Protein AF-A0A9N9XAG0-F1 (afdb_monomer)

Structure (mmCIF, N/CA/C/O backbone):
data_AF-A0A9N9XAG0-F1
#
_entry.id   AF-A0A9N9XAG0-F1
#
loop_
_atom_site.group_PDB
_atom_site.id
_atom_site.type_symbol
_atom_site.label_atom_id
_atom_site.label_alt_id
_atom_site.label_comp_id
_atom_site.label_asym_id
_atom_site.label_entity_id
_atom_site.label_seq_id
_atom_site.pdbx_PDB_ins_code
_atom_site.Cartn_x
_atom_site.Cartn_y
_atom_site.Cartn_z
_atom_site.occupancy
_atom_site.B_iso_or_equiv
_atom_site.auth_seq_id
_atom_site.auth_comp_id
_atom_site.auth_asym_id
_atom_site.auth_atom_id
_atom_site.pdbx_PDB_model_num
ATOM 1 N N . MET A 1 1 ? -2.679 -0.137 -15.751 1.00 63.34 1 MET A N 1
ATOM 2 C CA . MET A 1 1 ? -1.892 1.104 -15.527 1.00 63.34 1 MET A CA 1
ATOM 3 C C . MET A 1 1 ? -2.667 2.187 -14.776 1.00 63.34 1 MET A C 1
ATOM 5 O O . MET A 1 1 ? -2.245 2.514 -13.678 1.00 63.34 1 MET A O 1
ATOM 9 N N . SER A 1 2 ? -3.788 2.726 -15.285 1.00 78.69 2 SER A N 1
ATOM 10 C CA . SER A 1 2 ? -4.521 3.809 -14.587 1.00 78.69 2 SER A CA 1
ATOM 11 C C . SER A 1 2 ? -5.016 3.409 -13.191 1.00 78.69 2 SER A C 1
ATOM 13 O O . SER A 1 2 ? -4.826 4.154 -12.238 1.00 78.69 2 SER A O 1
ATOM 15 N N . ILE A 1 3 ? -5.573 2.202 -13.059 1.00 87.62 3 ILE A N 1
ATOM 16 C CA . ILE A 1 3 ? -6.054 1.650 -11.782 1.00 87.62 3 ILE A CA 1
ATOM 17 C C . ILE A 1 3 ? -4.899 1.448 -10.790 1.00 87.62 3 ILE A C 1
ATOM 19 O O . ILE A 1 3 ? -5.032 1.785 -9.618 1.00 87.62 3 ILE A O 1
ATOM 23 N N . PHE A 1 4 ? -3.750 0.955 -11.264 1.00 91.44 4 PHE A N 1
ATOM 24 C CA . PHE A 1 4 ? -2.552 0.775 -10.441 1.00 91.44 4 PHE A CA 1
ATOM 25 C C . PHE A 1 4 ? -2.101 2.105 -9.829 1.00 91.44 4 PHE A C 1
ATOM 27 O O . PHE A 1 4 ? -2.034 2.230 -8.609 1.00 91.44 4 PHE A O 1
ATOM 34 N N . PHE A 1 5 ? -1.877 3.128 -10.662 1.00 89.50 5 PHE A N 1
ATOM 35 C CA . PHE A 1 5 ? -1.443 4.432 -10.164 1.00 89.50 5 PHE A CA 1
ATOM 36 C C . PHE A 1 5 ? -2.498 5.105 -9.288 1.00 89.50 5 PHE A C 1
ATOM 38 O O . PHE A 1 5 ? -2.126 5.682 -8.275 1.00 89.50 5 PHE A O 1
ATOM 45 N N . ALA A 1 6 ? -3.789 4.975 -9.607 1.00 90.81 6 ALA A N 1
ATOM 46 C CA . ALA A 1 6 ? -4.864 5.478 -8.751 1.00 90.81 6 ALA A CA 1
ATOM 47 C C . ALA A 1 6 ? -4.878 4.810 -7.364 1.00 90.81 6 ALA A C 1
ATOM 49 O O . ALA A 1 6 ? -5.162 5.458 -6.361 1.00 90.81 6 ALA A O 1
ATOM 50 N N . THR A 1 7 ? -4.548 3.519 -7.292 1.00 92.81 7 THR A N 1
ATOM 51 C CA . THR A 1 7 ? -4.446 2.787 -6.021 1.00 92.81 7 THR A CA 1
ATOM 52 C C . THR A 1 7 ? -3.225 3.250 -5.232 1.00 92.81 7 THR A C 1
ATOM 54 O O . THR A 1 7 ? -3.346 3.590 -4.058 1.00 92.81 7 THR A O 1
ATOM 57 N N . ILE A 1 8 ? -2.067 3.342 -5.896 1.00 91.94 8 ILE A N 1
ATOM 58 C CA . ILE A 1 8 ? -0.811 3.838 -5.321 1.00 91.94 8 ILE A CA 1
ATOM 59 C C . ILE A 1 8 ? -1.001 5.249 -4.746 1.00 91.94 8 ILE A C 1
ATOM 61 O O . ILE A 1 8 ? -0.741 5.465 -3.563 1.00 91.94 8 ILE A O 1
ATOM 65 N N . THR A 1 9 ? -1.530 6.198 -5.523 1.00 90.88 9 THR A N 1
ATOM 66 C CA . THR A 1 9 ? -1.773 7.574 -5.050 1.00 90.88 9 THR A CA 1
ATOM 67 C C . THR A 1 9 ? -2.907 7.662 -4.028 1.00 90.88 9 THR A C 1
ATOM 69 O O . THR A 1 9 ? -2.892 8.543 -3.168 1.00 90.88 9 THR A O 1
ATOM 72 N N . GLY A 1 10 ? -3.851 6.719 -4.054 1.00 92.44 10 GLY A N 1
ATOM 73 C CA . GLY A 1 10 ? -4.923 6.609 -3.070 1.00 92.44 10 GLY A CA 1
ATOM 74 C C . GLY A 1 10 ? -4.442 6.266 -1.657 1.00 92.44 10 GLY A C 1
ATOM 75 O O . GLY A 1 10 ? -5.105 6.653 -0.690 1.00 92.44 10 GLY A O 1
ATOM 76 N N . ILE A 1 11 ? -3.292 5.597 -1.507 1.00 93.06 11 ILE A N 1
ATOM 77 C CA . ILE A 1 11 ? -2.746 5.195 -0.199 1.00 93.06 11 ILE A CA 1
ATOM 78 C C . ILE A 1 11 ? -2.402 6.427 0.668 1.00 93.06 11 ILE A C 1
ATOM 80 O O . ILE A 1 11 ? -2.947 6.546 1.770 1.00 93.06 11 ILE A O 1
ATOM 84 N N . PRO A 1 12 ? -1.587 7.402 0.217 1.00 90.94 12 PRO A N 1
ATOM 85 C CA . PRO A 1 12 ? -1.363 8.634 0.977 1.00 90.94 12 PRO A CA 1
ATOM 86 C C . PRO A 1 12 ? -2.648 9.413 1.271 1.00 90.94 12 PRO A C 1
ATOM 88 O O . PRO A 1 12 ? -2.871 9.814 2.415 1.00 90.94 12 PRO A O 1
ATOM 91 N N . SER A 1 13 ? -3.536 9.567 0.280 1.00 91.00 13 SER A N 1
ATOM 92 C CA . SER A 1 13 ? -4.818 10.266 0.454 1.00 91.00 13 SER A CA 1
ATOM 93 C C . SER A 1 13 ? -5.695 9.606 1.520 1.00 91.00 13 SER A C 1
ATOM 95 O O . SER A 1 13 ? -6.374 10.289 2.296 1.00 91.00 13 SER A O 1
ATOM 97 N N . PHE A 1 14 ? -5.665 8.275 1.605 1.00 92.50 14 PHE A N 1
ATOM 98 C CA . PHE A 1 14 ? -6.333 7.526 2.659 1.00 92.50 14 PHE A CA 1
ATOM 99 C C . PHE A 1 14 ? -5.790 7.902 4.044 1.00 92.50 14 PHE A C 1
ATOM 101 O O . PHE A 1 14 ? -6.578 8.185 4.944 1.00 92.50 14 PHE A O 1
ATOM 108 N N . PHE A 1 15 ? -4.477 7.995 4.231 1.00 91.00 15 PHE A N 1
ATOM 109 C CA . PHE A 1 15 ? -3.924 8.366 5.536 1.00 91.00 15 PHE A CA 1
ATOM 110 C C . PHE A 1 15 ? -4.130 9.846 5.879 1.00 91.00 15 PHE A C 1
ATOM 112 O O . PHE A 1 15 ? -4.563 10.152 6.992 1.00 91.00 15 PHE A O 1
ATOM 119 N N . HIS A 1 16 ? -3.897 10.767 4.939 1.00 89.44 16 HIS A N 1
ATOM 120 C CA . HIS A 1 16 ? -4.006 12.215 5.191 1.00 89.44 16 HIS A CA 1
ATOM 121 C C . HIS A 1 16 ? -5.433 12.680 5.475 1.00 89.44 16 HIS A C 1
ATOM 123 O O . HIS A 1 16 ? -5.631 13.654 6.193 1.00 89.44 16 HIS A O 1
ATOM 129 N N . SER A 1 17 ? -6.442 11.966 4.973 1.00 89.50 17 SER A N 1
ATOM 130 C CA . SER A 1 17 ? -7.847 12.321 5.202 1.00 89.50 17 SER A CA 1
ATOM 131 C C . SER A 1 17 ? -8.368 11.954 6.603 1.00 89.50 17 SER A C 1
ATOM 133 O O . SER A 1 17 ? -9.562 12.090 6.868 1.00 89.50 17 SER A O 1
ATOM 135 N N . SER A 1 18 ? -7.533 11.445 7.517 1.00 89.62 18 SER A N 1
ATOM 136 C CA . SER A 1 18 ? -7.919 11.225 8.919 1.00 89.62 18 SER A CA 1
ATOM 137 C C . SER A 1 18 ? -6.717 11.182 9.854 1.00 89.62 18 SER A C 1
ATOM 139 O O . SER A 1 18 ? -5.818 10.358 9.689 1.00 89.62 18 SER A O 1
ATOM 141 N N . ALA A 1 19 ? -6.775 11.976 10.925 1.00 88.06 19 ALA A N 1
ATOM 142 C CA . ALA A 1 19 ? -5.779 11.940 11.992 1.00 88.06 19 ALA A CA 1
ATOM 143 C C . ALA A 1 19 ? -5.652 10.543 12.632 1.00 88.06 19 ALA A C 1
ATOM 145 O O . ALA A 1 19 ? -4.538 10.090 12.874 1.00 88.06 19 ALA A O 1
ATOM 146 N N . LYS A 1 20 ? -6.770 9.820 12.823 1.00 89.25 20 LYS A N 1
ATOM 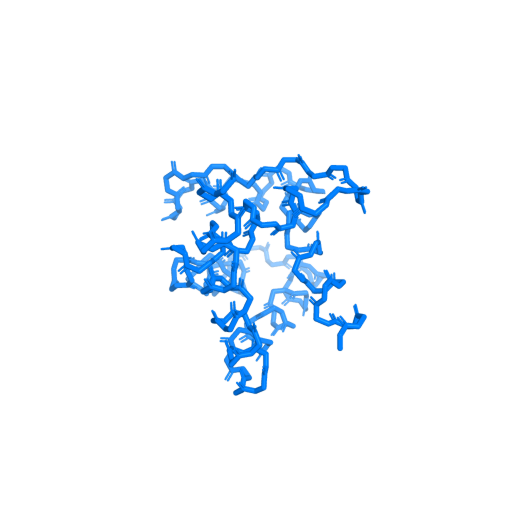147 C CA . LYS A 1 20 ? -6.775 8.447 13.369 1.00 89.25 20 LYS A CA 1
ATOM 148 C C . LYS A 1 20 ? -5.998 7.480 12.466 1.00 89.25 20 LYS A C 1
ATOM 150 O O . LYS A 1 20 ? -5.179 6.709 12.954 1.00 89.25 20 LYS A O 1
ATOM 155 N N . ARG A 1 21 ? -6.202 7.557 11.144 1.00 90.19 21 ARG A N 1
ATOM 156 C CA . ARG A 1 21 ? -5.481 6.720 10.164 1.00 90.19 21 ARG A CA 1
ATOM 157 C C . ARG A 1 21 ? -4.001 7.096 10.077 1.00 90.19 21 ARG A C 1
ATOM 159 O O . ARG A 1 21 ? -3.150 6.215 10.081 1.00 90.19 21 ARG A O 1
ATOM 166 N N . SER A 1 22 ? -3.689 8.391 10.056 1.00 88.12 22 SER A N 1
ATOM 167 C CA . SER A 1 22 ? -2.302 8.877 10.106 1.00 88.12 22 SER A CA 1
ATOM 168 C C . SER A 1 22 ? -1.568 8.425 11.375 1.00 88.12 22 SER A C 1
ATOM 170 O O . SER A 1 22 ? -0.388 8.089 11.311 1.00 88.12 22 SER A O 1
ATOM 172 N N . TYR A 1 23 ? -2.260 8.379 12.517 1.00 87.44 23 TYR A N 1
ATOM 173 C CA . TYR A 1 23 ? -1.702 7.872 13.769 1.00 87.44 23 TYR A CA 1
ATOM 174 C C . TYR A 1 23 ? -1.404 6.368 13.697 1.00 87.44 23 TYR A C 1
ATOM 176 O O . TYR A 1 23 ? -0.293 5.968 14.026 1.00 87.44 23 TYR A O 1
ATOM 184 N N . ALA A 1 24 ? -2.340 5.555 13.191 1.00 86.75 24 ALA A N 1
ATOM 185 C CA . ALA A 1 24 ? -2.138 4.111 13.009 1.00 86.75 24 ALA A CA 1
ATOM 186 C C . ALA A 1 24 ? -0.956 3.782 12.074 1.00 86.75 24 ALA A C 1
ATOM 188 O O . ALA A 1 24 ? -0.208 2.828 12.298 1.00 86.75 24 ALA A O 1
ATOM 189 N N . LEU A 1 25 ? -0.758 4.599 11.035 1.00 86.94 25 LEU A N 1
ATOM 190 C CA . LEU A 1 25 ? 0.418 4.513 10.173 1.00 86.94 25 LEU A CA 1
ATOM 191 C C . LEU A 1 25 ? 1.705 4.811 10.953 1.00 86.94 25 LEU A C 1
ATOM 193 O O . LEU A 1 25 ? 2.657 4.043 10.857 1.00 86.94 25 LEU A O 1
ATOM 197 N N . ALA A 1 26 ? 1.734 5.906 11.716 1.00 85.25 26 ALA A N 1
ATOM 198 C CA . ALA A 1 26 ? 2.920 6.340 12.455 1.00 85.25 26 ALA A CA 1
ATOM 199 C C . ALA A 1 26 ? 3.300 5.400 13.613 1.00 85.25 26 ALA A C 1
ATOM 201 O O . ALA A 1 26 ? 4.470 5.333 13.981 1.00 85.25 26 ALA A O 1
ATOM 202 N N . SER A 1 27 ? 2.331 4.687 14.194 1.00 82.94 27 SER A N 1
ATOM 203 C CA . SER A 1 27 ? 2.581 3.718 15.267 1.00 82.94 27 SER A CA 1
ATOM 204 C C . SER A 1 27 ? 3.181 2.402 14.768 1.00 82.94 27 SER A C 1
ATOM 206 O O . SER A 1 27 ? 3.852 1.721 15.534 1.00 82.94 27 SER A O 1
ATOM 208 N N . THR A 1 28 ? 2.942 2.043 13.503 1.00 79.62 28 THR A N 1
ATOM 209 C CA . THR A 1 28 ? 3.355 0.750 12.920 1.00 79.62 28 THR A CA 1
ATOM 210 C C . THR A 1 28 ? 4.548 0.913 11.972 1.00 79.62 28 THR A C 1
ATOM 212 O O . THR A 1 28 ? 5.483 0.118 11.960 1.00 79.62 28 THR A O 1
ATOM 215 N N . SER A 1 29 ? 4.550 1.988 11.181 1.00 68.06 29 SER A N 1
ATOM 216 C CA . SER A 1 29 ? 5.651 2.367 10.302 1.00 68.06 29 SER A CA 1
ATOM 217 C C . SER A 1 29 ? 6.312 3.635 10.842 1.00 68.06 29 SER A C 1
ATOM 219 O O . SER A 1 29 ? 5.661 4.654 11.054 1.00 68.06 29 SER A O 1
ATOM 221 N N . ALA A 1 30 ? 7.630 3.607 11.043 1.00 58.06 30 ALA A N 1
ATOM 222 C CA . ALA A 1 30 ? 8.392 4.764 11.525 1.00 58.06 30 ALA A CA 1
ATOM 223 C C . ALA A 1 30 ? 8.478 5.925 10.502 1.00 58.06 30 ALA A C 1
ATOM 225 O O . ALA A 1 30 ? 9.231 6.879 10.706 1.00 58.06 30 ALA A O 1
ATOM 226 N N . ARG A 1 31 ? 7.740 5.854 9.383 1.00 65.88 31 ARG A N 1
ATOM 227 C CA . ARG A 1 31 ? 7.767 6.823 8.284 1.00 65.88 31 ARG A CA 1
ATOM 228 C C . ARG A 1 31 ? 6.381 7.409 8.027 1.00 65.88 31 ARG A C 1
ATOM 230 O O . ARG A 1 31 ? 5.366 6.725 8.068 1.00 65.88 31 ARG A O 1
ATOM 237 N N . ARG A 1 32 ? 6.340 8.714 7.747 1.00 68.31 32 ARG A N 1
ATOM 238 C CA . ARG A 1 32 ? 5.117 9.408 7.320 1.00 68.31 32 ARG A CA 1
ATOM 239 C C . ARG A 1 32 ? 4.936 9.231 5.816 1.00 68.31 32 ARG A C 1
ATOM 241 O O . ARG A 1 32 ? 5.898 9.406 5.071 1.00 68.31 32 ARG A O 1
ATOM 248 N N . MET A 1 33 ? 3.706 8.964 5.373 1.00 80.12 33 MET A N 1
ATOM 249 C CA . MET A 1 33 ? 3.398 8.954 3.942 1.00 80.12 33 MET A CA 1
ATOM 250 C C . MET A 1 33 ? 3.625 10.347 3.343 1.00 80.12 33 MET A C 1
ATOM 252 O O . MET A 1 33 ? 3.158 11.338 3.925 1.00 80.12 33 MET A O 1
ATOM 256 N N . PRO A 1 34 ? 4.315 10.440 2.194 1.00 66.88 34 PRO A N 1
ATOM 257 C CA . PRO A 1 34 ? 4.587 11.711 1.546 1.00 66.88 34 PRO A CA 1
ATOM 258 C C . PRO A 1 34 ? 3.289 12.333 1.032 1.00 66.88 34 PRO A C 1
ATOM 260 O O . PRO A 1 34 ? 2.405 11.642 0.527 1.00 66.88 34 PRO A O 1
ATOM 263 N N . THR A 1 35 ? 3.180 13.656 1.125 1.00 68.94 35 THR A N 1
ATOM 264 C CA . THR A 1 35 ? 2.159 14.405 0.388 1.00 68.94 35 THR A CA 1
ATOM 265 C C . THR A 1 35 ? 2.574 14.463 -1.071 1.00 68.94 35 THR A C 1
ATOM 267 O O . THR A 1 35 ? 3.641 14.987 -1.395 1.00 68.94 35 THR A O 1
ATOM 270 N N . ILE A 1 36 ? 1.744 13.918 -1.953 1.00 62.84 36 ILE A N 1
ATOM 271 C CA . ILE A 1 36 ? 2.032 13.873 -3.385 1.00 62.84 36 ILE A CA 1
ATOM 272 C C . ILE A 1 36 ? 1.116 14.844 -4.099 1.00 62.84 36 ILE A C 1
ATOM 274 O O . ILE A 1 36 ? -0.102 14.772 -3.975 1.00 62.84 36 ILE A O 1
ATOM 278 N N . ALA A 1 37 ? 1.724 15.744 -4.865 1.00 57.88 37 ALA A N 1
ATOM 279 C CA . ALA A 1 37 ? 1.027 16.440 -5.931 1.00 57.88 37 ALA A CA 1
ATOM 280 C C . ALA A 1 37 ? 0.986 15.498 -7.144 1.00 57.88 37 ALA A C 1
ATOM 282 O O . ALA A 1 37 ? 2.037 15.025 -7.576 1.00 57.88 37 ALA A O 1
ATOM 283 N N . GLU A 1 38 ? -0.208 15.225 -7.674 1.00 54.50 38 GLU A N 1
ATOM 284 C CA . GLU A 1 38 ? -0.537 14.190 -8.679 1.00 54.50 38 GLU A CA 1
ATOM 285 C C . GLU A 1 38 ? 0.211 14.277 -10.034 1.00 54.50 38 GLU A C 1
ATOM 287 O O . GLU A 1 38 ? -0.104 13.547 -10.968 1.00 54.50 38 GLU A O 1
ATOM 292 N N . THR A 1 39 ? 1.210 15.147 -10.192 1.00 54.94 39 THR A N 1
ATOM 293 C CA . THR A 1 39 ? 1.659 15.622 -11.512 1.00 54.94 39 THR A CA 1
ATOM 294 C C . THR A 1 39 ? 3.128 15.373 -11.868 1.00 54.94 39 THR A C 1
ATOM 296 O O . THR A 1 39 ? 3.586 15.923 -12.868 1.00 54.94 39 THR A O 1
ATOM 299 N N . ARG A 1 40 ? 3.920 14.591 -11.112 1.00 67.56 40 ARG A N 1
ATOM 300 C CA . ARG A 1 40 ? 5.348 14.370 -11.458 1.00 67.56 40 ARG A CA 1
ATOM 301 C C . ARG A 1 40 ? 5.800 12.911 -11.336 1.00 67.56 40 ARG A C 1
ATOM 303 O O . ARG A 1 40 ? 5.603 12.282 -10.303 1.00 67.56 40 ARG A O 1
ATOM 310 N N . TRP A 1 41 ? 6.495 12.415 -12.369 1.00 70.19 41 TRP A N 1
ATOM 311 C CA . TRP A 1 41 ? 7.161 11.097 -12.418 1.00 70.19 41 TRP A CA 1
ATOM 312 C C . TRP A 1 41 ? 8.031 10.839 -11.180 1.00 70.19 41 TRP A C 1
ATOM 314 O O . TRP A 1 41 ? 7.935 9.786 -10.561 1.00 70.19 41 TRP A O 1
ATOM 324 N N . SER A 1 42 ? 8.775 11.855 -10.734 1.00 72.94 42 SER A N 1
ATOM 325 C CA . SER A 1 42 ? 9.604 11.793 -9.525 1.00 72.94 42 SER A CA 1
ATOM 326 C C . SER A 1 42 ? 8.809 11.662 -8.221 1.00 72.94 42 SER A C 1
ATOM 328 O O . SER A 1 42 ? 9.321 11.131 -7.238 1.00 72.94 42 SER A O 1
ATOM 330 N N . SER A 1 43 ? 7.557 12.127 -8.179 1.00 78.06 43 SER A N 1
ATOM 331 C CA . SER A 1 43 ? 6.672 11.913 -7.029 1.00 78.06 43 SER A CA 1
ATOM 332 C C . SER A 1 43 ? 6.141 10.482 -6.995 1.00 78.06 43 SER A C 1
ATOM 334 O O . SER A 1 43 ? 6.102 9.883 -5.923 1.00 78.06 43 SER A O 1
ATOM 336 N N . ASN A 1 44 ? 5.799 9.922 -8.159 1.00 83.25 44 ASN A N 1
ATOM 337 C CA . ASN A 1 44 ? 5.372 8.527 -8.272 1.00 83.25 44 ASN A CA 1
ATOM 338 C C . ASN A 1 44 ? 6.515 7.556 -7.962 1.00 83.25 44 ASN A C 1
ATOM 340 O O . ASN A 1 44 ? 6.283 6.597 -7.234 1.00 83.25 44 ASN A O 1
ATOM 34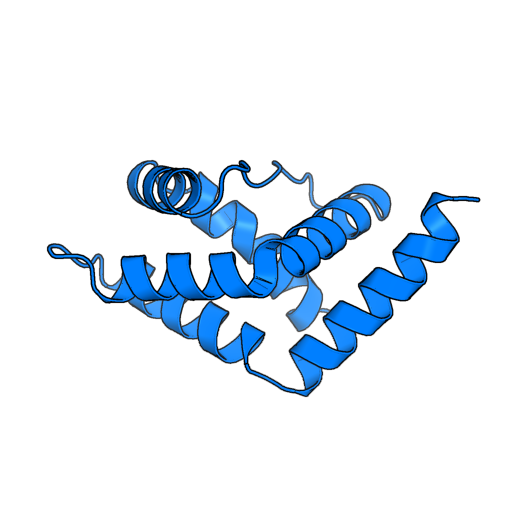4 N N . SER A 1 45 ? 7.733 7.844 -8.435 1.00 87.56 45 SER A N 1
ATOM 345 C CA . SER A 1 45 ? 8.939 7.079 -8.099 1.00 87.56 45 SER A CA 1
ATOM 346 C C . SER A 1 45 ? 9.128 6.964 -6.586 1.00 87.56 45 SER A C 1
ATOM 348 O O . SER A 1 45 ? 9.056 5.875 -6.020 1.00 87.56 45 SER A O 1
ATOM 350 N N . LYS A 1 46 ? 9.247 8.110 -5.899 1.00 87.19 46 LYS A N 1
ATOM 351 C CA . LYS A 1 46 ? 9.448 8.158 -4.442 1.00 87.19 46 LYS A CA 1
ATOM 352 C C . LYS A 1 46 ? 8.345 7.441 -3.674 1.00 87.19 46 LYS A C 1
ATOM 354 O O . LYS A 1 46 ? 8.624 6.809 -2.659 1.00 87.19 46 LYS A O 1
ATOM 359 N N . LEU A 1 47 ? 7.100 7.566 -4.132 1.00 89.81 47 LEU A N 1
ATOM 360 C CA . LEU A 1 47 ? 5.978 6.890 -3.497 1.00 89.81 47 LEU A CA 1
ATOM 361 C C . LEU A 1 47 ? 6.062 5.376 -3.661 1.00 89.81 47 LEU A C 1
ATOM 363 O O . LEU A 1 47 ? 5.885 4.663 -2.680 1.00 89.81 47 LEU A O 1
ATOM 367 N N . ILE A 1 48 ? 6.308 4.893 -4.878 1.00 91.38 48 ILE A N 1
ATOM 368 C CA . ILE A 1 48 ? 6.388 3.458 -5.150 1.00 91.38 48 ILE A CA 1
ATOM 369 C C . ILE A 1 48 ? 7.546 2.845 -4.370 1.00 91.38 48 ILE A C 1
ATOM 371 O O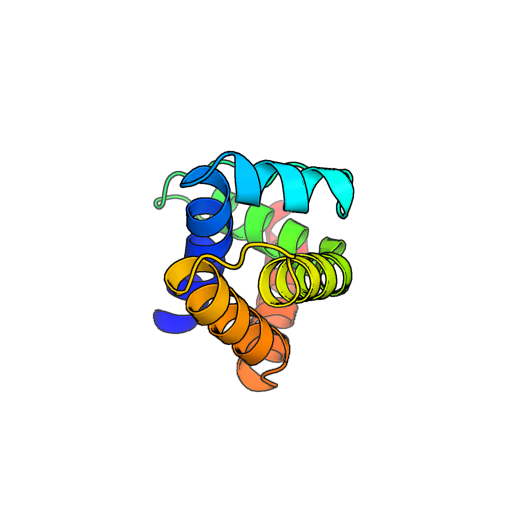 . ILE A 1 48 ? 7.326 1.851 -3.684 1.00 91.38 48 ILE A O 1
ATOM 375 N N . SER A 1 49 ? 8.720 3.481 -4.363 1.00 90.19 49 SER A N 1
ATOM 376 C CA . SER A 1 49 ? 9.857 3.024 -3.556 1.00 90.19 49 SER A CA 1
ATOM 377 C C . SER A 1 49 ? 9.503 2.943 -2.071 1.00 90.19 49 SER A C 1
ATOM 379 O O . SER A 1 49 ? 9.765 1.932 -1.429 1.00 90.19 49 SER A O 1
ATOM 381 N N . LEU A 1 50 ? 8.827 3.959 -1.526 1.00 89.25 50 LEU A N 1
ATOM 382 C CA . LEU A 1 50 ? 8.412 3.959 -0.122 1.00 89.25 50 LEU A CA 1
ATOM 383 C C . LEU A 1 50 ? 7.379 2.865 0.184 1.00 89.25 50 LEU A C 1
ATOM 385 O O . LEU A 1 50 ? 7.482 2.195 1.209 1.00 89.25 50 LEU A O 1
ATOM 389 N N . ILE A 1 51 ? 6.395 2.668 -0.698 1.00 91.00 51 ILE A N 1
ATOM 390 C CA . ILE A 1 51 ? 5.390 1.607 -0.556 1.00 91.00 51 ILE A CA 1
ATOM 391 C C . ILE A 1 51 ? 6.054 0.226 -0.593 1.00 91.00 51 ILE A C 1
ATOM 393 O O . ILE A 1 51 ? 5.690 -0.628 0.208 1.00 91.00 51 ILE A O 1
ATOM 397 N N . ILE A 1 52 ? 7.024 0.009 -1.483 1.00 92.56 52 ILE A N 1
ATOM 398 C CA . ILE A 1 52 ? 7.775 -1.250 -1.584 1.00 92.56 52 ILE A CA 1
ATOM 399 C C . ILE A 1 52 ? 8.645 -1.475 -0.342 1.00 92.56 52 ILE A C 1
ATOM 401 O O . ILE A 1 52 ? 8.629 -2.566 0.224 1.00 92.56 52 ILE A O 1
ATOM 405 N N . GLU A 1 53 ? 9.351 -0.447 0.135 1.00 90.44 53 GLU A N 1
ATOM 406 C CA . GLU A 1 53 ? 10.167 -0.532 1.354 1.00 90.44 53 GLU A CA 1
ATOM 407 C C . GLU A 1 53 ? 9.341 -0.874 2.603 1.00 90.44 53 GLU A C 1
ATOM 409 O O . GLU A 1 53 ? 9.813 -1.594 3.485 1.00 90.44 53 GLU A O 1
ATOM 414 N N . ASP A 1 54 ? 8.117 -0.351 2.698 1.00 90.94 54 ASP A N 1
ATOM 415 C CA . ASP A 1 54 ? 7.228 -0.555 3.841 1.00 90.94 54 ASP A CA 1
ATOM 416 C C . ASP A 1 54 ? 6.066 -1.525 3.524 1.00 90.94 54 ASP A C 1
ATOM 418 O O . ASP A 1 54 ? 5.062 -1.525 4.232 1.00 90.94 54 ASP A O 1
ATOM 422 N N . TRP A 1 55 ? 6.198 -2.393 2.510 1.00 92.81 55 TRP A N 1
ATOM 423 C CA . TRP A 1 55 ? 5.106 -3.235 1.981 1.00 92.81 55 TRP A CA 1
ATOM 424 C C . TRP A 1 55 ? 4.399 -4.088 3.044 1.00 92.81 55 TRP A C 1
ATOM 426 O O . TRP A 1 55 ? 3.172 -4.070 3.168 1.00 92.81 55 TRP A O 1
ATOM 436 N N . GLU A 1 56 ? 5.169 -4.820 3.853 1.00 93.12 56 GLU A N 1
ATOM 437 C CA . GLU A 1 56 ? 4.620 -5.647 4.936 1.00 93.12 56 GLU A CA 1
ATOM 438 C C . GLU A 1 56 ? 4.024 -4.800 6.063 1.00 93.12 56 GLU A C 1
ATOM 440 O O . GLU A 1 56 ? 2.932 -5.095 6.547 1.00 93.12 56 GLU A O 1
ATOM 445 N N . LYS A 1 57 ? 4.682 -3.693 6.422 1.00 91.69 57 LYS A N 1
ATOM 446 C CA . LYS A 1 57 ? 4.182 -2.774 7.455 1.00 91.69 57 LYS A CA 1
ATOM 447 C C . LYS A 1 57 ? 2.884 -2.106 7.021 1.00 91.69 57 LYS A C 1
ATOM 449 O O . LYS A 1 57 ? 2.012 -1.871 7.845 1.00 91.69 57 LYS A O 1
ATOM 454 N N . LEU A 1 58 ? 2.729 -1.800 5.734 1.00 93.19 58 LEU A N 1
ATOM 455 C CA . LEU A 1 58 ? 1.493 -1.253 5.186 1.00 93.19 58 LEU A CA 1
ATOM 456 C C . LEU A 1 58 ? 0.342 -2.246 5.326 1.00 93.19 58 LEU A C 1
ATOM 458 O O . LEU A 1 58 ? -0.734 -1.858 5.781 1.00 93.19 58 LEU A O 1
ATOM 462 N N . LYS A 1 59 ? 0.570 -3.524 4.999 1.00 94.38 59 LYS A N 1
ATOM 463 C CA . LYS A 1 59 ? -0.423 -4.580 5.243 1.00 94.38 59 LYS A CA 1
ATOM 464 C C . LYS A 1 59 ? -0.791 -4.661 6.725 1.00 94.38 59 LYS A C 1
ATOM 466 O O . LYS A 1 59 ? -1.977 -4.656 7.036 1.00 94.38 59 LYS A O 1
ATOM 471 N N . GLU A 1 60 ? 0.196 -4.615 7.619 1.00 94.19 60 GLU A N 1
ATOM 472 C CA . GLU A 1 60 ? -0.027 -4.599 9.070 1.00 94.19 60 GLU A CA 1
ATOM 473 C C . GLU A 1 60 ? -0.846 -3.378 9.527 1.00 94.19 60 GLU A C 1
ATOM 475 O O . GLU A 1 60 ? -1.807 -3.521 10.277 1.00 94.19 60 GLU A O 1
ATOM 480 N N . VAL A 1 61 ? -0.540 -2.174 9.031 1.00 93.00 61 VAL A N 1
ATOM 481 C CA . VAL A 1 61 ? -1.317 -0.955 9.325 1.00 93.00 61 VAL A CA 1
ATOM 482 C C . VAL A 1 61 ? -2.774 -1.121 8.906 1.00 93.00 61 VAL A C 1
ATOM 484 O O . VAL A 1 61 ? -3.682 -0.762 9.659 1.00 93.00 61 VAL A O 1
ATOM 487 N N . PHE A 1 62 ? -3.020 -1.640 7.703 1.00 95.19 62 PHE A N 1
ATOM 488 C CA . PHE A 1 62 ? -4.381 -1.861 7.231 1.00 95.19 62 PHE A CA 1
ATOM 489 C C . PHE A 1 62 ? -5.094 -2.941 8.048 1.00 95.19 62 PHE A C 1
ATOM 491 O O . PHE A 1 62 ? -6.256 -2.739 8.404 1.00 95.19 62 PHE A O 1
ATOM 498 N N . ASP A 1 63 ? -4.408 -4.025 8.415 1.00 93.94 63 ASP A N 1
ATOM 499 C C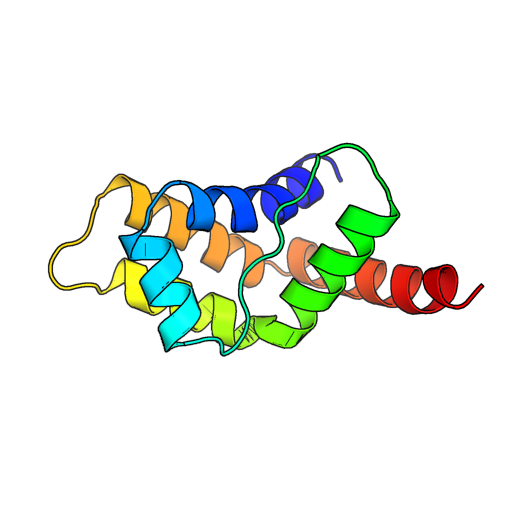A . ASP A 1 63 ? -4.931 -5.059 9.313 1.00 93.94 63 ASP A CA 1
ATOM 500 C C . ASP A 1 63 ? -5.291 -4.473 10.691 1.00 93.94 63 ASP A C 1
ATOM 502 O O . ASP A 1 63 ? -6.386 -4.723 11.202 1.00 93.94 63 ASP A O 1
ATOM 506 N N . ASN A 1 64 ? -4.456 -3.596 11.252 1.00 92.00 64 ASN A N 1
ATOM 507 C CA . ASN A 1 64 ? -4.733 -2.892 12.509 1.00 92.00 64 ASN A CA 1
ATOM 508 C C . ASN A 1 64 ? -5.959 -1.970 12.398 1.00 92.00 64 ASN A C 1
ATOM 510 O O . ASN A 1 64 ? -6.797 -1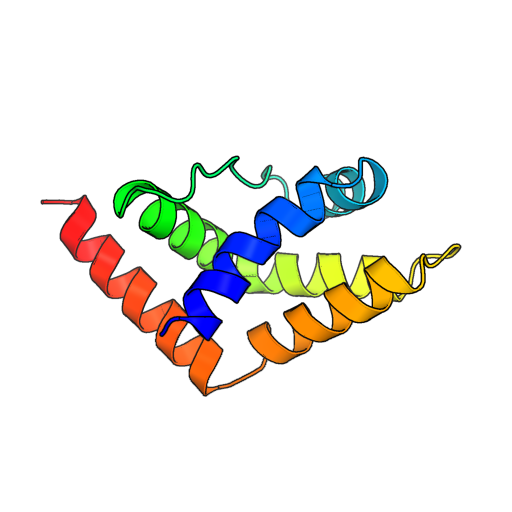.929 13.299 1.00 92.00 64 ASN A O 1
ATOM 514 N N . ILE A 1 65 ? -6.116 -1.255 11.279 1.00 92.19 65 ILE A N 1
ATOM 515 C CA . ILE A 1 65 ? -7.301 -0.417 11.028 1.00 92.19 65 ILE A CA 1
ATOM 516 C C . ILE A 1 65 ? -8.568 -1.278 10.935 1.00 92.19 65 ILE A C 1
ATOM 518 O O . ILE A 1 65 ? -9.603 -0.907 11.498 1.00 92.19 65 ILE A O 1
ATOM 522 N N . MET A 1 66 ? -8.495 -2.426 10.254 1.00 93.62 66 MET A N 1
ATOM 523 C CA . MET A 1 66 ? -9.622 -3.352 10.105 1.00 93.62 66 MET A CA 1
ATOM 524 C C . MET A 1 66 ? -10.074 -3.968 11.431 1.00 93.62 66 MET A C 1
ATOM 526 O O . MET A 1 66 ? -11.267 -4.225 11.585 1.00 93.62 66 MET A O 1
ATOM 530 N N . ASN A 1 67 ? -9.148 -4.167 12.371 1.00 91.81 67 ASN A N 1
ATOM 531 C CA . ASN A 1 67 ? -9.394 -4.804 13.668 1.00 91.81 67 ASN A CA 1
ATOM 532 C C . ASN A 1 67 ? -9.472 -3.809 14.843 1.00 91.81 67 ASN A C 1
ATOM 534 O O . ASN A 1 67 ? -9.451 -4.224 15.999 1.00 91.81 67 ASN A O 1
ATOM 538 N N . SER A 1 68 ? -9.545 -2.502 14.572 1.00 88.88 68 SER A N 1
ATOM 539 C CA . SER A 1 68 ? -9.633 -1.482 15.625 1.00 88.88 68 SER A CA 1
ATOM 540 C C . SER A 1 68 ? -10.927 -1.595 16.447 1.00 88.88 68 SER A C 1
ATOM 542 O O . SER A 1 68 ? -11.973 -1.955 15.911 1.00 88.88 68 SER A O 1
ATOM 544 N N . GLU A 1 69 ? -10.864 -1.247 17.739 1.00 81.94 69 GLU A N 1
ATOM 545 C CA . GLU A 1 69 ? -11.988 -1.371 18.692 1.00 81.94 69 GLU A CA 1
ATOM 546 C C . GLU A 1 69 ? -13.235 -0.573 18.275 1.00 81.94 69 GLU A C 1
ATOM 548 O O . GLU A 1 69 ? -14.365 -1.003 18.494 1.00 81.94 69 GLU A O 1
ATOM 553 N N . GLU A 1 70 ? -13.030 0.566 17.609 1.00 83.56 70 GLU A N 1
ATOM 554 C CA . GLU A 1 70 ? -14.091 1.410 17.054 1.00 83.56 70 GLU A CA 1
ATOM 555 C C . GLU A 1 70 ? -13.899 1.582 15.539 1.00 83.56 70 GLU A C 1
ATOM 557 O O . GLU A 1 70 ? -13.316 2.586 15.085 1.00 83.56 70 GLU A O 1
ATOM 562 N N . PRO A 1 71 ? -14.346 0.595 14.741 1.00 76.12 71 PRO A N 1
ATOM 563 C CA . PRO A 1 71 ? -14.098 0.576 13.312 1.00 76.12 71 PRO A CA 1
ATOM 564 C C . PRO A 1 71 ? -15.032 1.541 12.575 1.00 76.12 71 PRO A C 1
ATOM 566 O O . PRO A 1 71 ? -16.248 1.350 12.504 1.00 76.12 71 PRO A O 1
ATOM 569 N N . ASP A 1 72 ? -14.449 2.556 11.935 1.00 89.75 72 ASP A N 1
ATOM 570 C CA . ASP A 1 72 ? -15.156 3.331 10.917 1.00 89.75 72 ASP A CA 1
ATOM 571 C C . ASP A 1 72 ? -15.379 2.451 9.677 1.00 89.75 72 ASP A C 1
ATOM 573 O O . ASP A 1 72 ? -14.424 2.028 9.020 1.00 89.75 72 ASP A O 1
ATOM 577 N N . ARG A 1 73 ? -16.646 2.186 9.331 1.00 91.06 73 ARG A N 1
ATOM 578 C CA . ARG A 1 73 ? -17.018 1.265 8.239 1.00 91.06 73 ARG A CA 1
ATOM 579 C C . ARG A 1 73 ? -16.347 1.624 6.914 1.00 91.06 73 ARG A C 1
ATOM 581 O O . ARG A 1 73 ? -15.925 0.728 6.184 1.00 91.06 73 ARG A O 1
ATOM 588 N N . LYS A 1 74 ? -16.234 2.922 6.606 1.00 93.12 74 LYS A N 1
ATOM 589 C CA . LYS A 1 74 ? -15.584 3.394 5.377 1.00 93.12 74 LYS A CA 1
ATOM 590 C C . LYS A 1 74 ? -14.088 3.086 5.401 1.00 93.12 74 LYS A C 1
ATOM 592 O O . LYS A 1 74 ? -13.566 2.551 4.426 1.00 93.12 74 LYS A O 1
ATOM 597 N N . SER A 1 75 ? -13.414 3.376 6.511 1.00 93.12 75 SER A N 1
ATOM 598 C CA . SER A 1 75 ? -11.992 3.079 6.700 1.00 93.12 75 SER A CA 1
ATOM 599 C C . SER A 1 75 ? -11.703 1.583 6.604 1.00 93.12 75 SER A C 1
ATOM 601 O O . SER A 1 75 ? -10.765 1.205 5.908 1.00 93.12 75 SER A O 1
ATOM 603 N N . VAL A 1 76 ? -12.537 0.734 7.215 1.00 95.56 76 VAL A N 1
ATOM 604 C CA . VAL A 1 76 ? -12.402 -0.730 7.125 1.00 95.56 76 VAL A CA 1
ATOM 605 C C . VAL A 1 76 ? -12.569 -1.218 5.688 1.00 95.56 76 VAL A C 1
ATOM 607 O O . VAL A 1 76 ? -11.763 -2.013 5.215 1.00 95.56 76 VAL A O 1
ATOM 610 N N . GLN A 1 77 ? -13.588 -0.740 4.968 1.00 96.25 77 GLN A N 1
ATOM 611 C CA . GLN A 1 77 ? -13.826 -1.154 3.583 1.00 96.25 77 GLN A CA 1
ATOM 612 C C . GLN A 1 77 ? -12.665 -0.763 2.657 1.00 96.25 77 GLN A C 1
ATOM 614 O O . GLN A 1 77 ? -12.258 -1.556 1.812 1.00 96.25 77 GLN A O 1
ATOM 619 N N . LEU A 1 78 ? -12.121 0.445 2.825 1.00 95.56 78 LEU A N 1
ATOM 620 C CA . LEU A 1 78 ? -10.976 0.915 2.045 1.00 95.56 78 LEU A CA 1
ATOM 621 C C . LEU A 1 78 ? -9.694 0.149 2.400 1.00 95.56 78 LEU A C 1
ATOM 623 O O . LEU A 1 78 ? -8.986 -0.278 1.495 1.00 95.56 78 LEU A O 1
ATOM 627 N N . ALA A 1 79 ? -9.435 -0.095 3.690 1.00 95.81 79 ALA A N 1
ATOM 628 C CA . ALA A 1 79 ? -8.300 -0.902 4.141 1.00 95.81 79 ALA A CA 1
ATOM 629 C C . ALA A 1 79 ? -8.351 -2.330 3.569 1.00 95.81 79 ALA A C 1
ATOM 631 O O . ALA A 1 79 ? -7.345 -2.816 3.059 1.00 95.81 79 ALA A O 1
ATOM 632 N N . LYS A 1 80 ? -9.534 -2.966 3.542 1.00 96.69 80 LYS A N 1
ATOM 633 C CA . LYS A 1 80 ? -9.744 -4.261 2.863 1.00 96.69 80 LYS A CA 1
ATOM 634 C C . LYS A 1 80 ? -9.383 -4.203 1.381 1.00 96.69 80 LYS A C 1
ATOM 636 O O . LYS A 1 80 ? -8.772 -5.139 0.872 1.00 96.69 80 LYS A O 1
ATOM 641 N N . GLY A 1 81 ? -9.775 -3.123 0.704 1.00 96.81 81 GLY A N 1
ATOM 642 C CA . GLY A 1 81 ? -9.423 -2.871 -0.693 1.00 96.81 81 GLY A CA 1
ATOM 643 C C . GLY A 1 81 ? -7.910 -2.843 -0.889 1.00 96.81 81 GLY A C 1
ATOM 644 O O . GLY A 1 81 ? -7.386 -3.671 -1.625 1.00 96.81 81 GLY A O 1
ATOM 645 N N . PHE A 1 82 ? -7.208 -1.989 -0.139 1.00 96.50 82 PHE A N 1
ATOM 646 C CA . PHE A 1 82 ? -5.750 -1.886 -0.230 1.00 96.50 82 PHE A CA 1
ATOM 647 C C . PHE A 1 82 ? -5.034 -3.198 0.106 1.00 96.50 82 PHE A C 1
ATOM 649 O O . PHE A 1 82 ? -4.108 -3.572 -0.601 1.00 96.50 82 PHE A O 1
ATOM 656 N N . VAL A 1 83 ? -5.465 -3.944 1.130 1.00 96.88 83 VAL A N 1
ATOM 657 C CA . VAL A 1 83 ? -4.859 -5.250 1.462 1.00 96.88 83 VAL A CA 1
ATOM 658 C C . VAL A 1 83 ? -5.057 -6.267 0.345 1.00 96.88 83 VAL A C 1
ATOM 660 O O . VAL A 1 83 ? -4.149 -7.051 0.074 1.00 96.88 83 VAL A O 1
ATOM 663 N N . ARG A 1 84 ? -6.231 -6.277 -0.298 1.00 97.25 84 ARG A N 1
ATOM 664 C CA . ARG A 1 84 ? -6.478 -7.141 -1.456 1.00 97.25 84 ARG A CA 1
ATOM 665 C C . ARG A 1 84 ? -5.544 -6.774 -2.603 1.00 97.25 84 ARG A C 1
ATOM 667 O O . ARG A 1 84 ? -4.935 -7.674 -3.163 1.00 97.25 84 ARG A O 1
ATOM 674 N N . ASP A 1 85 ? -5.402 -5.487 -2.901 1.00 96.44 85 ASP A N 1
ATOM 675 C CA . ASP A 1 85 ? -4.550 -5.019 -3.995 1.00 96.44 85 ASP A CA 1
ATOM 676 C C . ASP A 1 85 ? -3.062 -5.316 -3.697 1.00 96.44 85 ASP A C 1
ATOM 678 O O . ASP A 1 85 ? -2.366 -5.863 -4.540 1.00 96.44 85 ASP A O 1
ATOM 682 N N . LEU A 1 86 ? -2.584 -5.114 -2.461 1.00 95.12 86 LEU A N 1
ATOM 683 C CA . LEU A 1 86 ? -1.211 -5.464 -2.036 1.00 95.12 86 LEU A CA 1
ATOM 684 C C . LEU A 1 86 ? -0.920 -6.978 -1.992 1.00 95.12 86 LEU A C 1
ATOM 686 O O . LEU A 1 86 ? 0.234 -7.382 -1.840 1.00 95.12 86 LEU A O 1
ATOM 690 N N . LYS A 1 87 ? -1.954 -7.823 -2.049 1.00 95.75 87 LYS A N 1
ATOM 691 C CA . LYS A 1 87 ? -1.838 -9.290 -2.142 1.00 95.75 87 LYS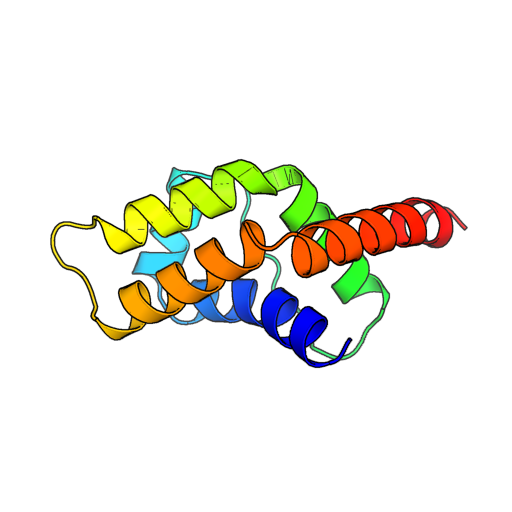 A CA 1
ATOM 692 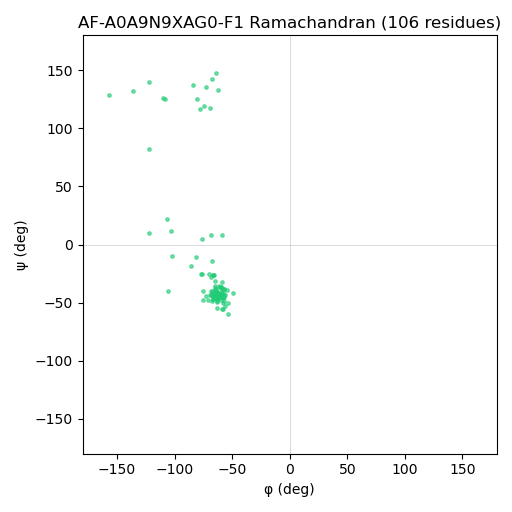C C . LYS A 1 87 ? -2.094 -9.805 -3.557 1.00 95.75 87 LYS A C 1
ATOM 694 O O . LYS A 1 87 ? -1.874 -10.988 -3.811 1.00 95.75 87 LYS A O 1
ATOM 699 N N . ASP A 1 88 ? -2.570 -8.948 -4.455 1.00 97.19 88 ASP A N 1
ATOM 700 C CA . ASP A 1 88 ? -2.810 -9.302 -5.841 1.00 97.19 88 ASP A CA 1
ATOM 701 C C . ASP A 1 88 ? -1.479 -9.459 -6.587 1.00 97.19 88 ASP A C 1
ATOM 703 O O . ASP A 1 88 ? -0.550 -8.657 -6.438 1.00 97.19 88 ASP A O 1
ATOM 707 N N . PHE A 1 89 ? -1.378 -10.527 -7.377 1.00 96.19 89 PHE A N 1
ATOM 708 C CA . PHE A 1 89 ? -0.148 -10.859 -8.087 1.00 96.19 89 PHE A CA 1
ATOM 709 C C . PHE A 1 89 ? 0.193 -9.811 -9.147 1.00 96.19 89 PHE A C 1
ATOM 711 O O . PHE A 1 89 ? 1.344 -9.383 -9.223 1.00 96.19 89 PHE A O 1
ATOM 718 N N . GLU A 1 90 ? -0.787 -9.387 -9.950 1.00 96.25 90 GLU A N 1
ATOM 719 C CA . GLU A 1 90 ? -0.561 -8.418 -11.023 1.00 96.25 90 GLU A CA 1
ATOM 720 C C . GLU A 1 90 ? -0.146 -7.068 -10.434 1.00 96.25 90 GLU A C 1
ATOM 722 O O . GLU A 1 90 ? 0.834 -6.469 -10.880 1.00 96.25 90 GLU A O 1
ATOM 727 N N . PHE A 1 91 ? -0.829 -6.622 -9.378 1.00 95.44 91 PHE A N 1
ATOM 728 C CA . PHE A 1 91 ? -0.483 -5.392 -8.673 1.00 95.44 91 PHE A CA 1
ATOM 729 C C . PHE A 1 91 ? 0.935 -5.436 -8.096 1.00 95.44 91 PHE A C 1
ATOM 731 O O . PHE A 1 91 ? 1.712 -4.501 -8.301 1.00 95.44 91 PHE A O 1
ATOM 738 N N . THR A 1 92 ? 1.284 -6.528 -7.411 1.00 95.50 92 THR A N 1
ATOM 739 C CA . THR A 1 92 ? 2.613 -6.712 -6.809 1.00 95.50 92 THR A CA 1
ATOM 740 C C . THR A 1 92 ? 3.696 -6.740 -7.885 1.00 95.50 92 THR A C 1
ATOM 742 O O . THR A 1 92 ? 4.686 -6.021 -7.777 1.00 95.50 92 THR A O 1
ATOM 745 N N . PHE A 1 93 ? 3.481 -7.500 -8.963 1.00 95.81 93 PHE A N 1
ATOM 746 C CA . PHE A 1 93 ? 4.403 -7.572 -10.095 1.00 95.81 93 PHE A CA 1
ATOM 747 C C . PHE A 1 93 ? 4.647 -6.189 -10.711 1.00 95.81 93 PHE A C 1
ATOM 749 O O . PHE A 1 93 ? 5.795 -5.783 -10.886 1.00 95.81 93 PHE A O 1
ATOM 756 N N . ILE A 1 94 ? 3.579 -5.432 -10.987 1.00 95.19 94 ILE A N 1
ATOM 757 C CA . ILE A 1 94 ? 3.688 -4.080 -11.546 1.00 95.19 94 ILE A CA 1
ATOM 758 C C . ILE A 1 94 ? 4.428 -3.149 -10.575 1.00 95.19 94 ILE A C 1
ATOM 760 O O . ILE A 1 94 ? 5.296 -2.395 -11.014 1.00 95.19 94 ILE A O 1
ATOM 764 N N . ALA A 1 95 ? 4.128 -3.208 -9.273 1.00 94.25 95 ALA A N 1
ATOM 765 C CA . ALA A 1 95 ? 4.794 -2.387 -8.263 1.00 94.25 95 ALA A CA 1
ATOM 766 C C . ALA A 1 95 ? 6.308 -2.642 -8.213 1.00 94.25 95 ALA A C 1
ATOM 768 O O . ALA A 1 95 ? 7.085 -1.686 -8.217 1.00 94.25 95 ALA A O 1
ATOM 769 N N . THR A 1 96 ? 6.727 -3.911 -8.234 1.00 94.56 96 THR A N 1
ATOM 770 C CA . THR A 1 96 ? 8.144 -4.297 -8.270 1.00 94.56 96 THR A CA 1
ATOM 771 C C . THR A 1 96 ? 8.821 -3.824 -9.553 1.00 94.56 96 THR A C 1
ATOM 773 O O . THR A 1 96 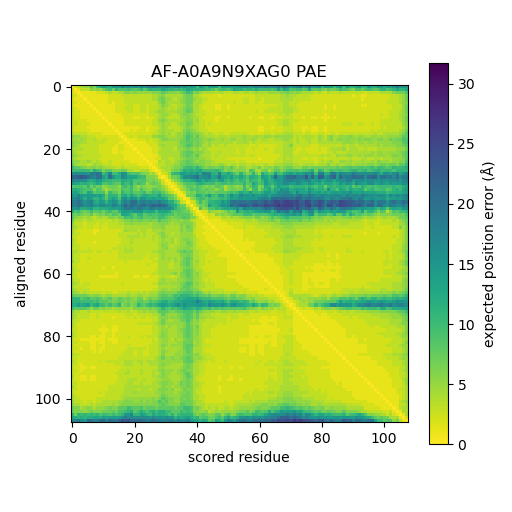? 9.847 -3.155 -9.481 1.00 94.56 96 THR A O 1
ATOM 776 N N . VAL A 1 97 ? 8.216 -4.071 -10.721 1.00 95.19 97 VAL A N 1
ATOM 777 C CA . VAL A 1 97 ? 8.785 -3.644 -12.013 1.00 95.19 97 VAL A CA 1
ATOM 778 C C . VAL A 1 97 ? 8.972 -2.129 -12.063 1.00 95.19 97 VAL A C 1
ATOM 780 O O . VAL A 1 97 ? 10.014 -1.650 -12.502 1.00 95.19 97 VAL A O 1
ATOM 783 N N . PHE A 1 98 ? 7.989 -1.355 -11.598 1.00 92.94 98 PHE A N 1
ATOM 784 C CA . PHE A 1 98 ? 8.136 0.097 -11.541 1.00 92.94 98 PHE A CA 1
ATOM 785 C C . PHE A 1 98 ? 9.216 0.536 -10.564 1.00 92.94 98 PHE A C 1
ATOM 787 O O . PHE A 1 98 ? 9.990 1.423 -10.906 1.00 92.94 98 PHE A O 1
ATOM 794 N N . SER A 1 99 ? 9.287 -0.080 -9.383 1.00 92.00 99 SER A N 1
ATOM 795 C CA . SER A 1 99 ? 10.35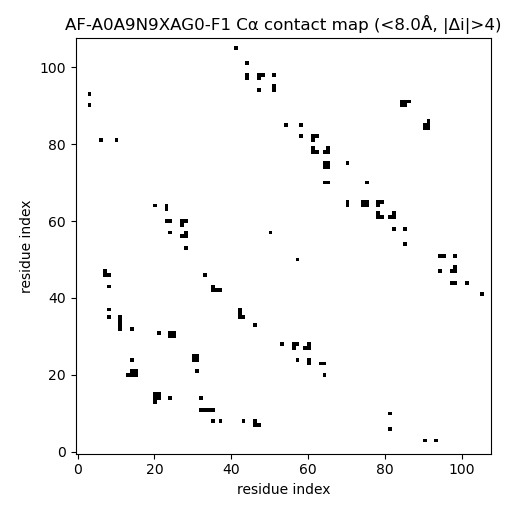0 0.192 -8.415 1.00 92.00 99 SER A CA 1
ATOM 796 C C . SER A 1 99 ? 11.735 -0.026 -9.029 1.00 92.00 99 SER A C 1
ATOM 798 O O . SER A 1 99 ? 12.603 0.830 -8.875 1.00 92.00 99 SER A O 1
ATOM 800 N N . ASP A 1 100 ? 11.925 -1.112 -9.782 1.00 92.62 100 ASP A N 1
ATOM 801 C CA . ASP A 1 100 ? 13.193 -1.419 -10.452 1.00 92.62 100 ASP A CA 1
ATOM 802 C C . ASP A 1 100 ? 13.513 -0.413 -11.566 1.00 92.62 100 ASP A C 1
ATOM 804 O O . ASP A 1 100 ? 14.637 0.084 -11.659 1.00 92.62 100 ASP A O 1
ATOM 808 N N . ILE A 1 101 ? 12.517 -0.056 -12.389 1.00 91.75 101 ILE A N 1
ATOM 809 C CA . ILE A 1 101 ? 12.669 0.976 -13.426 1.00 91.75 101 ILE A CA 1
ATOM 810 C C . ILE A 1 101 ? 13.090 2.300 -12.786 1.00 91.75 101 ILE A C 1
ATOM 812 O O . ILE A 1 101 ? 14.065 2.906 -13.224 1.00 91.75 101 ILE A O 1
ATOM 816 N N . PHE A 1 102 ? 12.385 2.735 -11.742 1.00 89.81 102 PHE A N 1
ATOM 817 C CA . PHE A 1 102 ? 12.672 3.986 -11.053 1.00 89.81 102 PHE A CA 1
ATOM 818 C C . PHE A 1 102 ? 14.033 3.980 -10.371 1.00 89.81 102 PHE A C 1
ATOM 820 O O . PHE A 1 102 ? 14.740 4.983 -10.431 1.00 89.81 102 PHE A O 1
ATOM 827 N N . HIS A 1 103 ? 14.432 2.849 -9.787 1.00 86.56 103 HIS A N 1
ATOM 828 C CA . HIS A 1 103 ? 15.763 2.691 -9.215 1.00 86.56 103 HIS A CA 1
ATOM 829 C C . HIS A 1 103 ? 16.857 2.951 -10.257 1.00 86.56 103 HIS A C 1
ATOM 831 O O . HIS A 1 103 ? 17.850 3.593 -9.942 1.00 86.56 103 HIS A O 1
ATOM 837 N N . ILE A 1 104 ? 16.660 2.523 -11.507 1.00 86.94 104 ILE A N 1
ATOM 838 C CA . ILE A 1 104 ? 17.605 2.792 -12.599 1.00 86.94 104 ILE A CA 1
ATOM 839 C C . ILE A 1 104 ? 17.501 4.248 -13.071 1.00 86.94 104 ILE A C 1
ATOM 841 O O . ILE A 1 104 ? 18.521 4.912 -13.241 1.00 86.94 104 ILE A O 1
ATOM 845 N N . THR A 1 105 ? 16.286 4.753 -13.306 1.00 85.06 105 THR A N 1
ATOM 846 C CA . THR A 1 105 ? 16.090 6.058 -13.959 1.00 85.06 105 THR A CA 1
ATOM 847 C C . THR A 1 105 ? 16.323 7.258 -13.053 1.00 85.06 105 THR A C 1
ATOM 849 O O . THR A 1 105 ? 16.638 8.319 -13.571 1.00 85.06 105 THR A O 1
ATOM 852 N N . ASP A 1 106 ? 16.163 7.123 -11.735 1.00 78.00 106 ASP A N 1
ATOM 853 C CA . ASP A 1 106 ? 16.384 8.232 -10.793 1.00 78.00 106 ASP A CA 1
ATOM 854 C C . ASP A 1 106 ? 17.872 8.434 -10.444 1.00 78.00 106 ASP A C 1
ATOM 856 O O . ASP A 1 106 ? 18.226 9.435 -9.820 1.00 78.00 106 ASP A O 1
ATOM 860 N N . ILE A 1 107 ? 18.740 7.488 -10.824 1.00 69.94 107 ILE A N 1
ATOM 861 C CA . ILE A 1 107 ? 20.203 7.577 -10.667 1.00 69.94 107 ILE A CA 1
ATOM 862 C C . ILE A 1 107 ? 20.857 8.311 -11.861 1.00 69.94 107 ILE A C 1
ATOM 864 O O . ILE A 1 107 ? 21.991 8.777 -11.741 1.00 69.94 107 ILE A O 1
ATOM 868 N N . LEU A 1 108 ? 20.151 8.420 -12.993 1.00 53.50 108 LEU A N 1
ATOM 869 C CA . LEU A 1 108 ? 20.582 9.074 -14.240 1.00 53.50 108 LEU A CA 1
ATOM 870 C C . LEU A 1 108 ? 20.264 10.577 -14.251 1.00 53.50 108 LEU A C 1
ATOM 872 O O . LEU A 1 108 ? 21.122 11.333 -14.762 1.00 53.50 108 LEU A O 1
#

Foldseek 3Di:
DVVLLCLLLVLLVLQVVDPVLQVLLVVQPVDGQDDDDSDDPVSSQVSLLVCVVCVVSLLVSLVCQLPDPDHDPVSVVSSVVSNVLSVDPVSVVVSVVSNVVSVVVVVD

Nearest PDB structures (foldseek):
  8zak-assembly2_B  TM=4.262E-01  e=7.053E-01  Campylobacter jejuni
  8zah-assembly2_B  TM=3.761E-01  e=6.324E-01  Campylobacter jejuni
  8zak-assembly1_A  TM=3.700E-01  e=8.308E-01  Campylobacter jejuni
  9had-assembly1_A  TM=4.265E-01  e=5.612E+00  Dermatophagoides farinae

pLDDT: mean 86.83, std 10.76, range [53.5, 97.25]

Organism: Diabrotica balteata (NCBI:txid107213)

Sequence (108 aa):
MSIFFATITGIPSFFHSSAKRSYALASTSARRMPTIAETRWSSNSKLISLIIEDWEKLKEVFDNIMNSEEPDRKSVQLAKGFVRDLKDFEFTFIATVFSDIFHITDIL

Radius of gyration: 13.69 Å; Cα contacts (8 Å, |Δi|>4): 80; chains: 1; bounding box: 38×27×34 Å

Secondary structure (DSSP, 8-state):
-HHHHHHHHHHHHHHHT-HHHHHHHHHHSSSPPPP--TT-HHHHHHHHHHHHHTHHHHHHHHHHHHT-SS--HHHHHHHHHHHHHHH-HHHHHHHHHHHHHHHHHT--

Solvent-accessible surface area (backbone atoms only — not comparable to full-atom values): 6166 Å² total; per-residue (Å²): 107,72,69,56,52,52,52,61,59,40,52,40,54,57,29,74,76,31,71,71,48,41,46,47,38,51,76,63,33,96,59,79,76,68,88,73,70,98,81,43,73,72,52,53,39,57,48,46,45,50,48,63,77,38,44,68,46,50,46,49,33,31,51,50,51,56,67,38,96,80,60,51,68,67,60,32,54,50,30,52,49,53,47,51,48,72,67,32,66,69,53,43,52,51,51,52,54,49,37,54,52,36,62,58,58,76,76,109

Mean predicted aligned error: 5.03 Å